Protein AF-A0A6B0GN60-F1 (afdb_monomer_lite)

Structure (mmCIF, N/CA/C/O backbone):
data_AF-A0A6B0GN60-F1
#
_entry.id   AF-A0A6B0GN60-F1
#
loop_
_atom_site.group_PDB
_atom_site.id
_atom_site.type_symbol
_atom_site.label_atom_id
_atom_site.label_alt_id
_atom_site.label_comp_id
_atom_site.label_asym_id
_atom_site.label_entity_id
_atom_site.label_seq_id
_atom_site.pdbx_PDB_ins_code
_atom_site.Cartn_x
_atom_site.Cartn_y
_atom_site.Cartn_z
_atom_site.occupancy
_atom_site.B_iso_or_equiv
_atom_site.auth_seq_id
_atom_site.auth_comp_id
_atom_site.auth_asym_id
_atom_site.auth_atom_id
_atom_site.pdbx_PDB_model_num
ATOM 1 N N . MET A 1 1 ? 66.197 33.052 14.393 1.00 48.06 1 MET A N 1
ATOM 2 C CA . MET A 1 1 ? 65.768 31.966 15.296 1.00 48.06 1 MET A CA 1
ATOM 3 C C . MET A 1 1 ? 64.271 31.819 15.118 1.00 48.06 1 MET A C 1
ATOM 5 O O . MET A 1 1 ? 63.541 32.715 15.514 1.00 48.06 1 MET A O 1
ATOM 9 N N . SER A 1 2 ? 63.847 30.771 14.424 1.00 48.25 2 SER A N 1
ATOM 10 C CA . SER A 1 2 ? 62.443 30.424 14.187 1.00 48.25 2 SER A CA 1
ATOM 11 C C . SER A 1 2 ? 62.282 28.951 14.542 1.00 48.25 2 SER A C 1
ATOM 13 O O . SER A 1 2 ? 63.168 28.154 14.241 1.00 48.25 2 SER A O 1
ATOM 15 N N . PHE A 1 3 ? 61.220 28.677 15.288 1.00 46.34 3 PHE A N 1
ATOM 16 C CA . PHE A 1 3 ? 61.084 27.585 16.240 1.00 46.34 3 PHE A CA 1
ATOM 17 C C . PHE A 1 3 ? 60.623 26.285 15.574 1.00 46.34 3 PHE A C 1
ATOM 19 O O . PHE A 1 3 ? 59.755 26.304 14.704 1.00 46.34 3 PHE A O 1
ATOM 26 N N . ASP A 1 4 ? 61.232 25.189 16.018 1.00 52.34 4 ASP A N 1
ATOM 27 C CA . ASP A 1 4 ? 60.852 23.800 15.773 1.00 52.34 4 ASP A CA 1
ATOM 28 C C . ASP A 1 4 ? 59.610 23.488 16.625 1.00 52.34 4 ASP A C 1
ATOM 30 O O . ASP A 1 4 ? 59.631 23.716 17.838 1.00 52.34 4 ASP A O 1
ATOM 34 N N . LEU A 1 5 ? 58.511 23.066 15.994 1.00 55.47 5 LEU A N 1
ATOM 35 C CA . LEU A 1 5 ? 57.279 22.696 16.690 1.00 55.47 5 LEU A CA 1
ATOM 36 C C . LEU A 1 5 ? 57.123 21.178 16.596 1.00 55.47 5 LEU A C 1
ATOM 38 O O . LEU A 1 5 ? 56.743 20.643 15.556 1.00 55.47 5 LEU A O 1
ATOM 42 N N . GLY A 1 6 ? 57.502 20.525 17.693 1.00 43.50 6 GLY A N 1
ATOM 43 C CA . GLY A 1 6 ? 57.409 19.091 17.896 1.00 43.50 6 GLY A CA 1
ATOM 44 C C . GLY A 1 6 ? 55.968 18.589 17.889 1.00 43.50 6 GLY A C 1
ATOM 45 O O . GLY A 1 6 ? 55.071 19.194 18.473 1.00 43.50 6 GLY A O 1
ATOM 46 N N . ASP A 1 7 ? 55.811 17.453 17.221 1.00 49.97 7 ASP A N 1
ATOM 47 C CA . ASP A 1 7 ? 54.674 16.544 17.266 1.00 49.97 7 ASP A CA 1
ATOM 48 C C . ASP A 1 7 ? 54.508 16.017 18.702 1.00 49.97 7 ASP A C 1
ATOM 50 O O . ASP A 1 7 ? 55.380 15.320 19.227 1.00 49.97 7 ASP A O 1
ATOM 54 N N . ALA A 1 8 ? 53.426 16.425 19.364 1.00 50.56 8 ALA A N 1
ATOM 55 C CA . ALA A 1 8 ? 53.028 15.942 20.679 1.00 50.56 8 ALA A CA 1
ATOM 56 C C . ALA A 1 8 ? 51.689 15.216 20.530 1.00 50.56 8 ALA A C 1
ATOM 58 O O . ALA A 1 8 ? 50.699 15.811 20.109 1.00 50.56 8 ALA A O 1
ATOM 59 N N . ALA A 1 9 ? 51.712 13.923 20.849 1.00 52.28 9 ALA A N 1
ATOM 60 C CA . ALA A 1 9 ? 50.551 13.055 20.951 1.00 52.28 9 ALA A CA 1
ATOM 61 C C . ALA A 1 9 ? 49.532 13.603 21.962 1.00 52.28 9 ALA A C 1
ATOM 63 O O . ALA A 1 9 ? 49.927 14.026 23.049 1.00 52.28 9 ALA A O 1
ATOM 64 N N . ASP A 1 10 ? 48.248 13.523 21.616 1.00 43.69 10 ASP A N 1
ATOM 65 C CA . ASP A 1 10 ? 47.138 13.690 22.551 1.00 43.69 10 ASP A CA 1
ATOM 66 C C . ASP A 1 10 ? 46.185 12.504 22.364 1.00 43.69 10 ASP A C 1
ATOM 68 O O . ASP A 1 10 ? 45.521 12.349 21.337 1.00 43.69 10 ASP A O 1
ATOM 72 N N . ASP A 1 11 ? 46.272 11.606 23.338 1.00 50.03 11 ASP A N 1
ATOM 73 C CA . ASP A 1 11 ? 45.395 10.475 23.600 1.00 50.03 11 ASP A CA 1
ATOM 74 C C . ASP A 1 11 ? 44.235 11.037 24.430 1.00 50.03 11 ASP A C 1
ATOM 76 O O . ASP A 1 11 ? 44.455 11.516 25.544 1.00 50.03 11 ASP A O 1
ATOM 80 N N . ALA A 1 12 ? 43.032 11.061 23.858 1.00 47.03 12 ALA A N 1
ATOM 81 C CA . ALA A 1 12 ? 41.824 11.507 24.541 1.00 47.03 12 ALA A CA 1
ATOM 82 C C . ALA A 1 12 ? 40.858 10.324 24.661 1.00 47.03 12 ALA A C 1
ATOM 84 O O . ALA A 1 12 ? 40.131 9.986 23.725 1.00 47.03 12 ALA A O 1
ATOM 85 N N . ASP A 1 13 ? 40.948 9.689 25.826 1.00 44.97 13 ASP A N 1
ATOM 86 C CA . ASP A 1 13 ? 39.891 8.951 26.515 1.00 44.97 13 ASP A CA 1
ATOM 87 C C . ASP A 1 13 ? 38.644 9.857 26.599 1.00 44.97 13 ASP A C 1
ATOM 89 O O . ASP A 1 13 ? 38.760 11.000 27.053 1.00 44.97 13 ASP A O 1
ATOM 93 N N . ASP A 1 14 ? 37.487 9.382 26.131 1.00 40.75 14 ASP A N 1
ATOM 94 C CA . ASP A 1 14 ? 36.197 10.030 26.390 1.00 40.75 14 ASP A CA 1
ATOM 95 C C . ASP A 1 14 ? 35.221 8.987 26.937 1.00 40.75 14 ASP A C 1
ATOM 97 O O . ASP A 1 14 ? 35.036 7.900 26.379 1.00 40.75 14 ASP A O 1
ATOM 101 N N . ASP A 1 15 ? 34.718 9.366 28.100 1.00 45.22 15 ASP A N 1
ATOM 102 C CA . ASP A 1 15 ? 33.937 8.659 29.101 1.00 45.22 15 ASP A CA 1
ATOM 103 C C . ASP A 1 15 ? 32.444 8.611 28.683 1.00 45.22 15 ASP A C 1
ATOM 105 O O . ASP A 1 15 ? 32.080 9.110 27.621 1.00 45.22 15 ASP A O 1
ATOM 109 N N . GLU A 1 16 ? 31.578 8.083 29.558 1.00 38.78 16 GLU A N 1
ATOM 110 C CA . GLU A 1 16 ? 30.098 8.149 29.494 1.00 38.78 16 GLU A CA 1
ATOM 111 C C . GLU A 1 16 ? 29.404 7.072 28.594 1.00 38.78 16 GLU A C 1
ATOM 113 O O . GLU A 1 16 ? 29.755 6.845 27.442 1.00 38.78 16 GLU A O 1
ATOM 118 N N . GLU A 1 17 ? 28.405 6.281 29.015 1.00 40.78 17 GLU A N 1
ATOM 119 C CA . GLU A 1 17 ? 27.390 6.437 30.065 1.00 40.78 17 GLU A CA 1
ATOM 120 C C . GLU A 1 17 ? 26.956 5.078 30.670 1.00 40.78 17 GLU A C 1
ATOM 122 O O . GLU A 1 17 ? 26.754 4.080 29.970 1.00 40.78 17 GLU A O 1
ATOM 127 N N . GLU A 1 18 ? 26.748 5.073 31.992 1.00 46.72 18 GLU A N 1
ATOM 128 C CA . GLU A 1 18 ? 25.930 4.099 32.724 1.00 46.72 18 GLU A CA 1
ATOM 129 C C . GLU A 1 18 ? 24.475 4.140 32.228 1.00 46.72 18 GLU A C 1
ATOM 131 O O . GLU A 1 18 ? 23.855 5.199 32.192 1.00 46.72 18 GLU A O 1
ATOM 136 N N . VAL A 1 19 ? 23.890 2.978 31.925 1.00 43.66 19 VAL A N 1
ATOM 137 C CA . VAL A 1 19 ? 22.438 2.846 31.734 1.00 43.66 19 VAL A CA 1
ATOM 138 C C . VAL A 1 19 ? 21.827 2.122 32.931 1.00 43.66 19 VAL A C 1
ATOM 140 O O . VAL A 1 19 ? 22.012 0.919 33.118 1.00 43.66 19 VAL A O 1
ATOM 143 N N . GLU A 1 20 ? 21.116 2.892 33.757 1.00 41.62 20 GLU A N 1
ATOM 144 C CA . GLU A 1 20 ? 20.285 2.425 34.867 1.00 41.62 20 GLU A CA 1
ATOM 145 C C . GLU A 1 20 ? 19.168 1.487 34.364 1.00 41.62 20 GLU A C 1
ATOM 147 O O . GLU A 1 20 ? 18.357 1.844 33.508 1.00 41.62 20 GLU A O 1
ATOM 152 N N . GLU A 1 21 ? 19.106 0.274 34.922 1.00 46.59 21 GLU A N 1
ATOM 153 C CA . GLU A 1 21 ? 17.973 -0.641 34.761 1.00 46.59 21 GLU A CA 1
ATOM 154 C C . GLU A 1 21 ? 16.778 -0.159 35.601 1.00 46.59 21 GLU A C 1
ATOM 156 O O . GLU A 1 21 ? 16.706 -0.406 36.808 1.00 46.59 21 GLU A O 1
ATOM 161 N N . GLU A 1 22 ? 15.794 0.482 34.967 1.00 42.84 22 GLU A N 1
ATOM 162 C CA . GLU A 1 22 ? 14.513 0.765 35.616 1.00 42.84 22 GLU A CA 1
ATOM 163 C C . GLU A 1 22 ? 13.580 -0.456 35.527 1.00 42.84 22 GLU A C 1
ATOM 165 O O . GLU A 1 22 ? 12.984 -0.779 34.496 1.00 42.84 22 GLU A O 1
ATOM 170 N N . SER A 1 23 ? 13.461 -1.145 36.663 1.00 49.56 23 SER A N 1
ATOM 171 C CA . SER A 1 23 ? 12.409 -2.119 36.948 1.00 49.56 23 SER A CA 1
ATOM 172 C C . SER A 1 23 ? 11.024 -1.486 36.814 1.00 49.56 23 SER A C 1
ATOM 174 O O . SER A 1 23 ? 10.708 -0.542 37.533 1.00 49.56 23 SER A O 1
ATOM 176 N N . THR A 1 24 ? 10.147 -2.080 36.003 1.00 41.75 24 THR A N 1
ATOM 177 C CA . THR A 1 24 ? 8.701 -1.837 36.099 1.00 41.75 24 THR A CA 1
ATOM 178 C C . THR A 1 24 ? 7.934 -3.130 36.359 1.00 41.75 24 THR A C 1
ATOM 180 O O . THR A 1 24 ? 7.941 -4.108 35.612 1.00 41.75 24 THR A O 1
ATOM 183 N N . GLU A 1 25 ? 7.314 -3.104 37.530 1.00 41.78 25 GLU A N 1
ATOM 184 C CA . GLU A 1 25 ? 6.503 -4.100 38.203 1.00 41.78 25 GLU A CA 1
ATOM 185 C C . GLU A 1 25 ? 5.255 -4.474 37.380 1.00 41.78 25 GLU A C 1
ATOM 187 O O . GLU A 1 25 ? 4.434 -3.624 37.035 1.00 41.78 25 GLU A O 1
ATOM 192 N N . LYS A 1 26 ? 5.092 -5.770 37.071 1.00 46.00 26 LYS A N 1
ATOM 193 C CA . LYS A 1 26 ? 3.876 -6.318 36.451 1.00 46.00 26 LYS A CA 1
ATOM 194 C C . LYS A 1 26 ? 2.690 -6.208 37.416 1.00 46.00 26 LYS A C 1
ATOM 196 O O . LYS A 1 26 ? 2.480 -7.093 38.245 1.00 46.00 26 LYS A O 1
ATOM 201 N N . THR A 1 27 ? 1.890 -5.155 37.274 1.00 43.72 27 THR A N 1
ATOM 202 C CA . THR A 1 27 ? 0.538 -5.094 37.844 1.00 43.72 27 THR A CA 1
ATOM 203 C C . THR A 1 27 ? -0.413 -5.962 37.020 1.00 43.72 27 THR A C 1
ATOM 205 O O . THR A 1 27 ? -0.377 -5.964 35.793 1.00 43.72 27 THR A O 1
ATOM 208 N N . ALA A 1 28 ? -1.219 -6.747 37.733 1.00 48.84 28 ALA A N 1
ATOM 209 C CA . ALA A 1 28 ? -2.156 -7.728 37.211 1.00 48.84 28 ALA A CA 1
ATOM 210 C C . ALA A 1 28 ? -3.233 -7.106 36.306 1.00 48.84 28 ALA A C 1
ATOM 212 O O . ALA A 1 28 ? -3.877 -6.125 36.678 1.00 48.84 28 ALA A O 1
ATOM 213 N N . ASP A 1 29 ? -3.428 -7.742 35.152 1.00 44.56 29 ASP A N 1
ATOM 214 C CA . ASP A 1 29 ? -4.415 -7.413 34.125 1.00 44.56 29 ASP A CA 1
ATOM 215 C C . ASP A 1 29 ? -5.836 -7.636 34.674 1.00 44.56 29 ASP A C 1
ATOM 217 O O . ASP A 1 29 ? -6.262 -8.765 34.935 1.00 44.56 29 ASP A O 1
ATOM 221 N N . GLN A 1 30 ? -6.543 -6.540 34.947 1.00 49.81 30 GLN A N 1
ATOM 222 C CA . GLN A 1 30 ? -7.998 -6.547 35.029 1.00 49.81 30 GLN A CA 1
ATOM 223 C C . GLN A 1 30 ? -8.501 -6.431 33.588 1.00 49.81 30 GLN A C 1
ATOM 225 O O . GLN A 1 30 ? -8.216 -5.424 32.947 1.00 49.81 30 GLN A O 1
ATOM 230 N N . GLU A 1 31 ? -9.234 -7.431 33.091 1.00 58.59 31 GLU A N 1
ATOM 231 C CA . GLU A 1 31 ? -9.883 -7.377 31.773 1.00 58.59 31 GLU A CA 1
ATOM 232 C C . GLU A 1 31 ? -10.930 -6.246 31.755 1.00 58.59 31 GLU A C 1
ATOM 234 O O . GLU A 1 31 ? -12.102 -6.430 32.100 1.00 58.59 31 GLU A O 1
ATOM 239 N N . GLU A 1 32 ? -10.496 -5.044 31.376 1.00 59.53 32 GLU A N 1
ATOM 240 C CA . GLU A 1 32 ? -11.376 -3.977 30.912 1.00 59.53 32 GLU A CA 1
ATOM 241 C C . GLU A 1 32 ? -12.078 -4.419 29.616 1.00 59.53 32 GLU A C 1
ATOM 243 O O . GLU A 1 32 ? -11.527 -5.200 28.833 1.00 59.53 32 GLU A O 1
ATOM 248 N N . PRO A 1 33 ? -13.318 -3.958 29.365 1.00 58.34 33 PRO A N 1
ATOM 249 C CA . PRO A 1 33 ? -14.019 -4.295 28.135 1.00 58.34 33 PRO A CA 1
ATOM 250 C C . PRO A 1 33 ? -13.192 -3.842 26.929 1.00 58.34 33 PRO A C 1
ATOM 252 O O . PRO A 1 33 ? -12.882 -2.660 26.800 1.00 58.34 33 PRO A O 1
ATOM 255 N N . ALA A 1 34 ? -12.860 -4.788 26.045 1.00 68.69 34 ALA A N 1
ATOM 256 C CA . ALA A 1 34 ? -12.104 -4.506 24.832 1.00 68.69 34 ALA A CA 1
ATOM 257 C C . ALA A 1 34 ? -12.794 -3.406 24.010 1.00 68.69 34 ALA A C 1
ATOM 259 O O . ALA A 1 34 ? -13.990 -3.489 23.708 1.00 68.69 34 ALA A O 1
ATOM 260 N N . ASP A 1 35 ? -12.028 -2.377 23.653 1.00 76.44 35 ASP A N 1
ATOM 261 C CA . ASP A 1 35 ? -12.493 -1.299 22.789 1.00 76.44 35 ASP A CA 1
ATOM 262 C C . ASP A 1 35 ? -13.021 -1.849 21.448 1.00 76.44 35 ASP A C 1
ATOM 264 O O . ASP A 1 35 ? -12.514 -2.853 20.933 1.00 76.44 35 ASP A O 1
ATOM 268 N N . PRO A 1 36 ? -14.028 -1.191 20.842 1.00 78.62 36 PRO A N 1
ATOM 269 C CA . PRO A 1 36 ? -14.585 -1.622 19.565 1.00 78.62 36 PRO A CA 1
ATOM 270 C C . PRO A 1 36 ? -13.507 -1.634 18.464 1.00 78.62 36 PRO A C 1
ATOM 272 O O . PRO A 1 36 ? -12.632 -0.765 18.469 1.00 78.62 36 PRO A O 1
ATOM 275 N N . PRO A 1 37 ? -13.611 -2.535 17.465 1.00 77.25 37 PRO A N 1
ATOM 276 C CA . PRO A 1 37 ? -12.573 -2.754 16.446 1.00 77.25 37 PRO A CA 1
ATOM 277 C C . PRO A 1 37 ? -12.294 -1.527 15.566 1.00 77.25 37 PRO A C 1
ATOM 279 O O . PRO A 1 37 ? -11.272 -1.454 14.903 1.00 77.25 37 PRO A O 1
ATOM 282 N N . GLU A 1 38 ? -13.190 -0.538 15.556 1.00 82.94 38 GLU A N 1
ATOM 283 C CA . GLU A 1 38 ? -12.982 0.730 14.847 1.00 82.94 38 GLU A CA 1
ATOM 284 C C . GLU A 1 38 ? -11.956 1.650 15.534 1.00 82.94 38 GLU A C 1
ATOM 286 O O . GLU A 1 38 ? -11.471 2.614 14.934 1.00 82.94 38 GLU A O 1
ATOM 291 N N . LYS A 1 39 ? -11.661 1.385 16.812 1.00 77.56 39 LYS A N 1
ATOM 292 C CA . LYS A 1 39 ? -10.782 2.192 17.667 1.00 77.56 39 LYS A CA 1
ATOM 293 C C . LYS A 1 39 ? -9.484 1.482 18.034 1.00 77.56 39 LYS A C 1
ATOM 295 O O . LYS A 1 39 ? -8.566 2.145 18.512 1.00 77.56 39 LYS A O 1
ATOM 300 N N . THR A 1 40 ? -9.404 0.174 17.810 1.00 79.12 40 THR A N 1
ATOM 301 C CA . THR A 1 40 ? -8.248 -0.661 18.139 1.00 79.12 40 THR A CA 1
ATOM 302 C C . THR A 1 40 ? -7.633 -1.265 16.879 1.00 79.12 40 THR A C 1
ATOM 304 O O . THR A 1 40 ? -8.366 -1.727 16.008 1.00 79.12 40 THR A O 1
ATOM 307 N N . PRO A 1 41 ? -6.292 -1.286 16.758 1.00 79.44 41 PRO A N 1
ATOM 308 C CA . PRO A 1 41 ? -5.633 -1.987 15.663 1.00 79.44 41 PRO A CA 1
ATOM 309 C C . PRO A 1 41 ? -5.977 -3.477 15.674 1.00 79.44 41 PRO A C 1
ATOM 311 O O . PRO A 1 41 ? -6.049 -4.100 16.734 1.00 79.44 41 PRO A O 1
ATOM 314 N N . ALA A 1 42 ? -6.088 -4.080 14.495 1.00 81.38 42 ALA A N 1
ATOM 315 C CA . ALA A 1 42 ? -6.391 -5.496 14.331 1.00 81.38 42 ALA A CA 1
ATOM 316 C C . ALA A 1 42 ? -5.322 -6.427 14.936 1.00 81.38 42 ALA A C 1
ATOM 318 O O . ALA A 1 42 ? -5.614 -7.589 15.215 1.00 81.38 42 ALA A O 1
ATOM 319 N N . PHE A 1 43 ? -4.081 -5.954 15.123 1.00 80.62 43 PHE A N 1
ATOM 320 C CA . PHE A 1 43 ? -2.990 -6.735 15.715 1.00 80.62 43 PHE A CA 1
ATOM 321 C C . PHE A 1 43 ? -1.871 -5.864 16.329 1.00 80.62 43 PHE A C 1
ATOM 323 O O . PHE A 1 43 ? -1.500 -4.819 15.792 1.00 80.62 43 PHE A O 1
ATOM 330 N N . GLY A 1 44 ? -1.291 -6.323 17.450 1.00 70.44 44 GLY A N 1
ATOM 331 C CA . GLY A 1 44 ? -0.242 -5.632 18.227 1.00 70.44 44 GLY A CA 1
ATOM 332 C C . GLY A 1 44 ? 1.197 -5.858 17.728 1.00 70.44 44 GLY A C 1
ATOM 333 O O . GLY A 1 44 ? 1.447 -6.727 16.890 1.00 70.44 44 GLY A O 1
ATOM 334 N N . PHE A 1 45 ? 2.163 -5.062 18.206 1.00 67.50 45 PHE A N 1
ATOM 335 C CA . PHE A 1 45 ? 3.555 -4.954 17.697 1.00 67.50 45 PHE A CA 1
ATOM 336 C C . PHE A 1 45 ? 4.483 -6.153 17.974 1.00 67.50 45 PHE A C 1
ATOM 338 O O . PHE A 1 45 ? 5.619 -6.177 17.508 1.00 67.50 45 PHE A O 1
ATOM 345 N N . GLU A 1 46 ? 4.003 -7.176 18.673 1.00 67.56 46 GLU A N 1
ATOM 346 C CA . GLU A 1 46 ? 4.839 -8.196 19.326 1.00 67.56 46 GLU A CA 1
ATOM 347 C C . GLU A 1 46 ? 5.455 -9.246 18.377 1.00 67.56 46 GLU A C 1
ATOM 349 O O . GLU A 1 46 ? 6.306 -10.027 18.780 1.00 67.56 46 GLU A O 1
ATOM 354 N N . ASN A 1 47 ? 5.095 -9.235 17.090 1.00 61.25 47 ASN A N 1
ATOM 355 C CA . ASN A 1 47 ? 5.633 -10.130 16.059 1.00 61.25 47 ASN A CA 1
ATOM 356 C C . ASN A 1 47 ? 5.926 -9.341 14.778 1.00 61.25 47 ASN A C 1
ATOM 358 O O . ASN A 1 47 ? 5.096 -9.283 13.865 1.00 61.25 47 ASN A O 1
ATOM 362 N N . GLN A 1 48 ? 7.084 -8.681 14.715 1.00 63.62 48 GLN A N 1
ATOM 363 C CA . GLN A 1 48 ? 7.431 -7.807 13.594 1.00 63.62 48 GLN A CA 1
ATOM 364 C C . GLN A 1 48 ? 8.752 -8.192 12.927 1.00 63.62 48 GLN A C 1
ATOM 366 O O . GLN A 1 48 ? 9.811 -8.219 13.549 1.00 63.62 48 GLN A O 1
ATOM 371 N N . TRP A 1 49 ? 8.682 -8.450 11.620 1.00 70.62 49 TRP A N 1
ATOM 372 C CA . TRP A 1 49 ? 9.839 -8.442 10.732 1.00 70.62 49 TRP A CA 1
ATOM 373 C C . TRP A 1 49 ? 9.809 -7.151 9.927 1.00 70.62 49 TRP A C 1
ATOM 375 O O . TRP A 1 49 ? 8.938 -6.961 9.079 1.00 70.62 49 TRP A O 1
ATOM 385 N N . GLN A 1 50 ? 10.765 -6.265 10.186 1.00 78.69 50 GLN A N 1
ATOM 386 C CA . GLN A 1 50 ? 10.978 -5.090 9.351 1.00 78.69 50 GLN A CA 1
ATOM 387 C C . GLN A 1 50 ? 11.728 -5.529 8.088 1.00 78.69 50 GLN A C 1
ATOM 389 O O . GLN A 1 50 ? 12.832 -6.073 8.157 1.00 78.69 50 GLN A O 1
ATOM 394 N N . ARG A 1 51 ? 11.098 -5.360 6.925 1.00 82.00 51 ARG A N 1
ATOM 395 C CA . ARG A 1 51 ? 11.689 -5.637 5.612 1.00 82.00 51 ARG A CA 1
ATOM 396 C C . ARG A 1 51 ? 11.734 -4.334 4.825 1.00 82.00 51 ARG A C 1
ATOM 398 O O . ARG A 1 51 ? 10.726 -3.637 4.751 1.00 82.00 51 ARG A O 1
ATOM 405 N N . GLN A 1 52 ? 12.885 -4.038 4.228 1.00 88.56 52 GLN A N 1
ATOM 406 C CA . GLN A 1 52 ? 13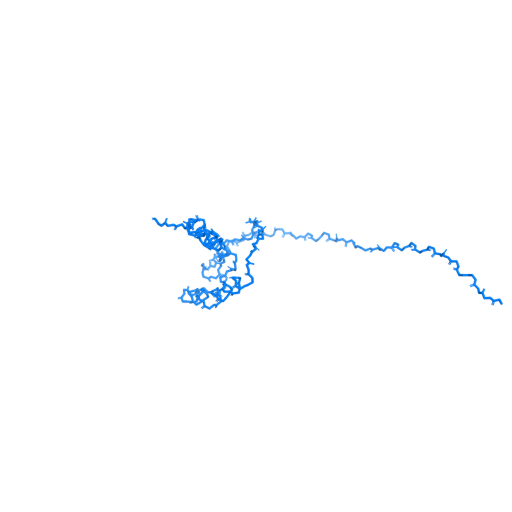.040 -2.864 3.373 1.00 88.56 52 GLN A CA 1
ATOM 407 C C . GLN A 1 52 ? 12.428 -3.145 1.997 1.00 88.56 52 GLN A C 1
ATOM 409 O O . GLN A 1 52 ? 12.664 -4.207 1.417 1.00 88.56 52 GLN A O 1
ATOM 414 N N . LEU A 1 53 ? 11.658 -2.190 1.478 1.00 90.12 53 LEU A N 1
ATOM 415 C CA . LEU A 1 53 ? 11.179 -2.173 0.097 1.00 90.12 53 LEU A CA 1
ATOM 416 C C . LEU A 1 53 ? 12.017 -1.171 -0.704 1.00 90.12 53 LEU A C 1
ATOM 418 O O . LEU A 1 53 ? 12.439 -0.150 -0.165 1.00 90.12 53 LEU A O 1
ATOM 422 N N . TYR A 1 54 ? 12.224 -1.449 -1.993 1.00 91.44 54 TYR A N 1
ATOM 423 C CA . TYR A 1 54 ? 13.001 -0.593 -2.902 1.00 91.44 54 TYR A CA 1
ATOM 424 C C . TYR A 1 54 ? 12.138 -0.038 -4.051 1.00 91.44 54 TYR A C 1
ATOM 426 O O . TYR A 1 54 ? 12.411 -0.327 -5.219 1.00 91.44 54 TYR A O 1
ATOM 434 N N . PRO A 1 55 ? 11.054 0.704 -3.762 1.00 93.19 55 PRO A N 1
ATOM 435 C CA . PRO A 1 55 ? 10.258 1.341 -4.800 1.00 93.19 55 PRO A CA 1
ATOM 436 C C . PRO A 1 55 ? 11.019 2.516 -5.428 1.00 93.19 55 PRO A C 1
ATOM 438 O O . PRO A 1 55 ? 11.863 3.149 -4.791 1.00 93.19 55 PRO A O 1
ATOM 441 N N . ARG A 1 56 ? 10.673 2.856 -6.674 1.00 95.88 56 ARG A N 1
ATOM 442 C CA . ARG A 1 56 ? 11.033 4.164 -7.241 1.00 95.88 56 ARG A CA 1
ATOM 443 C C . ARG A 1 56 ? 10.301 5.272 -6.463 1.00 95.88 56 ARG A C 1
ATOM 445 O O . ARG A 1 56 ? 9.155 5.023 -6.068 1.00 95.88 56 ARG A O 1
ATOM 452 N N . PRO A 1 57 ? 10.884 6.473 -6.287 1.00 96.44 57 PRO A N 1
ATOM 453 C CA . PRO A 1 57 ? 10.240 7.573 -5.562 1.00 96.44 57 PRO A CA 1
ATOM 454 C C . PRO A 1 57 ? 8.816 7.862 -6.048 1.00 96.44 57 PRO A C 1
ATOM 456 O O . PRO A 1 57 ? 7.885 7.882 -5.252 1.00 96.44 57 PRO A O 1
ATOM 459 N N . GLU A 1 58 ? 8.604 7.914 -7.363 1.00 95.88 58 GLU A N 1
ATOM 460 C CA . GLU A 1 58 ? 7.299 8.224 -7.958 1.00 95.88 58 GLU A CA 1
ATOM 461 C C . GLU A 1 58 ? 6.268 7.109 -7.729 1.00 95.88 58 GLU A C 1
ATOM 463 O O . GLU A 1 58 ? 5.063 7.317 -7.845 1.00 95.88 58 GLU A O 1
ATOM 468 N N . SER A 1 59 ? 6.723 5.878 -7.480 1.00 95.69 59 SER A N 1
ATOM 469 C CA . SER A 1 59 ? 5.833 4.759 -7.142 1.00 95.69 59 SER A CA 1
ATOM 470 C C . SER A 1 59 ? 5.456 4.794 -5.663 1.00 95.69 59 SER A C 1
ATOM 472 O O . SER A 1 59 ? 4.320 4.480 -5.320 1.00 95.69 59 SER A O 1
ATOM 474 N N . TRP A 1 60 ? 6.392 5.206 -4.805 1.00 95.50 60 TRP A N 1
ATOM 475 C CA . TRP A 1 60 ? 6.146 5.383 -3.378 1.00 95.50 60 TRP A CA 1
ATOM 476 C C . TRP A 1 60 ? 5.193 6.549 -3.105 1.00 95.50 60 TRP A C 1
ATOM 478 O O . TRP A 1 60 ? 4.201 6.364 -2.411 1.00 95.50 60 TRP A O 1
ATOM 488 N N . GLU A 1 61 ? 5.423 7.705 -3.729 1.00 97.19 61 GLU A N 1
ATOM 489 C CA . GLU A 1 61 ? 4.566 8.891 -3.588 1.00 97.19 61 GLU A CA 1
ATOM 490 C C . GLU A 1 61 ? 3.119 8.600 -4.008 1.00 97.19 61 GLU A C 1
ATOM 492 O O . GLU A 1 61 ? 2.184 8.908 -3.275 1.00 97.19 61 GLU A O 1
ATOM 497 N N . ARG A 1 62 ? 2.915 7.901 -5.136 1.00 96.88 62 ARG A N 1
ATOM 498 C CA . ARG A 1 62 ? 1.566 7.482 -5.559 1.00 96.88 62 ARG A CA 1
ATOM 499 C C . ARG A 1 62 ? 0.883 6.565 -4.548 1.00 96.88 62 ARG A C 1
ATOM 501 O O . ARG A 1 62 ? -0.334 6.636 -4.394 1.00 96.88 62 ARG A O 1
ATOM 508 N N . LEU A 1 63 ? 1.638 5.685 -3.891 1.00 96.19 63 LEU A N 1
ATOM 509 C CA . LEU A 1 63 ? 1.090 4.826 -2.847 1.00 96.19 63 LEU A CA 1
ATOM 510 C C . LEU A 1 63 ? 0.704 5.647 -1.609 1.00 96.19 63 LEU A C 1
ATOM 512 O O . LEU A 1 63 ? -0.370 5.420 -1.059 1.00 96.19 63 LEU A O 1
ATOM 516 N N . GLU A 1 64 ? 1.534 6.602 -1.185 1.00 95.75 64 GLU A N 1
ATOM 517 C CA . GLU A 1 64 ? 1.228 7.490 -0.054 1.00 95.75 64 GLU A CA 1
ATOM 518 C C . GLU A 1 64 ? -0.009 8.359 -0.316 1.00 95.75 64 GLU A C 1
ATOM 520 O O . GLU A 1 64 ? -0.869 8.485 0.564 1.00 95.75 64 GLU A O 1
ATOM 525 N N . ASP A 1 65 ? -0.152 8.881 -1.534 1.00 97.25 65 ASP A N 1
ATOM 526 C CA . ASP A 1 65 ? -1.349 9.604 -1.966 1.00 97.25 65 ASP A CA 1
ATOM 527 C C . ASP A 1 65 ? -2.584 8.698 -1.920 1.00 97.25 65 ASP A C 1
ATOM 529 O O . ASP A 1 65 ? -3.595 9.066 -1.322 1.00 97.25 65 ASP A O 1
ATOM 533 N N . ALA A 1 66 ? -2.499 7.482 -2.472 1.00 97.19 66 ALA A N 1
ATOM 534 C CA . ALA A 1 66 ? -3.602 6.521 -2.434 1.00 97.19 66 ALA A CA 1
ATOM 535 C C . ALA A 1 66 ? -3.989 6.147 -0.991 1.00 97.19 66 ALA A C 1
ATOM 537 O O . ALA A 1 66 ? -5.173 6.037 -0.672 1.00 97.19 66 ALA A O 1
ATOM 538 N N . MET A 1 67 ? -3.017 5.993 -0.085 1.00 95.19 67 MET A N 1
ATOM 539 C CA . MET A 1 67 ? -3.296 5.753 1.335 1.00 95.19 67 MET A CA 1
ATOM 540 C C . MET A 1 67 ? -4.050 6.928 1.969 1.00 95.19 67 MET A C 1
ATOM 542 O O . MET A 1 67 ? -5.057 6.722 2.645 1.00 95.19 67 MET A O 1
ATOM 546 N N . THR A 1 68 ? -3.580 8.153 1.735 1.00 93.69 68 THR A N 1
ATOM 547 C CA . THR A 1 68 ? -4.071 9.360 2.419 1.00 93.69 68 THR A CA 1
ATOM 548 C C . THR A 1 68 ? -5.393 9.872 1.844 1.00 93.69 68 THR A C 1
ATOM 550 O O . THR A 1 68 ? -6.214 10.435 2.567 1.00 93.69 68 THR A O 1
ATOM 553 N N . LEU A 1 69 ? -5.616 9.704 0.541 1.00 94.50 69 LEU A N 1
ATOM 554 C CA . LEU A 1 69 ? -6.779 10.250 -0.159 1.00 94.50 69 LEU A CA 1
ATOM 555 C C . LEU A 1 69 ? -7.870 9.199 -0.368 1.00 94.50 69 LEU A C 1
ATOM 557 O O . LEU A 1 69 ? -9.041 9.472 -0.091 1.00 94.50 69 LEU A O 1
ATOM 561 N N . ASP A 1 70 ? -7.498 8.000 -0.819 1.00 96.75 70 ASP A N 1
ATOM 562 C CA . ASP A 1 70 ? -8.463 6.963 -1.186 1.00 96.75 70 ASP A CA 1
ATOM 563 C C . ASP A 1 70 ? -8.750 6.020 -0.013 1.00 96.75 70 ASP A C 1
ATOM 565 O O . ASP A 1 70 ? -9.907 5.858 0.383 1.00 96.75 70 ASP A O 1
ATOM 569 N N . MET A 1 71 ? -7.716 5.428 0.594 1.00 96.75 71 MET A N 1
ATOM 570 C CA . MET A 1 71 ? -7.900 4.442 1.667 1.00 96.75 71 MET A CA 1
ATOM 571 C C . MET A 1 71 ? -8.452 5.087 2.942 1.00 96.75 71 MET A C 1
ATOM 573 O O . MET A 1 71 ? -9.431 4.589 3.496 1.00 96.75 71 MET A O 1
ATOM 577 N N . GLU A 1 72 ? -7.901 6.226 3.381 1.00 94.56 72 GLU A N 1
ATOM 578 C CA . GLU A 1 72 ? -8.428 6.962 4.540 1.00 94.56 72 GLU A CA 1
ATOM 579 C C . GLU A 1 72 ? -9.901 7.332 4.382 1.00 94.56 72 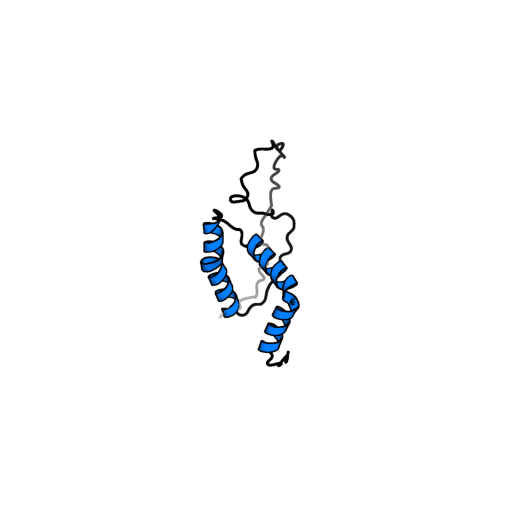GLU A C 1
ATOM 581 O O . GLU A 1 72 ? -10.663 7.283 5.351 1.00 94.56 72 GLU A O 1
ATOM 586 N N . ARG A 1 73 ? -10.322 7.700 3.170 1.00 95.19 73 ARG A N 1
ATOM 587 C CA . ARG A 1 73 ? -11.725 7.998 2.904 1.00 95.19 73 ARG A CA 1
ATOM 588 C C . ARG A 1 73 ? -12.593 6.767 3.164 1.00 95.19 73 ARG A C 1
ATOM 590 O O . ARG A 1 73 ? -13.580 6.889 3.887 1.00 95.19 73 ARG A O 1
ATOM 597 N N . VAL A 1 74 ? -12.209 5.600 2.642 1.00 97.12 74 VAL A N 1
ATOM 598 C CA . VAL A 1 74 ? -12.931 4.339 2.881 1.00 97.12 74 VAL A CA 1
ATOM 599 C C . VAL A 1 74 ? -12.958 4.009 4.374 1.00 97.12 74 VAL A C 1
ATOM 601 O O . VAL A 1 74 ? -14.017 3.716 4.921 1.00 97.12 74 VAL A O 1
ATOM 604 N N . PHE A 1 75 ? -11.830 4.125 5.077 1.00 96.25 75 PHE A N 1
ATOM 605 C CA . PHE A 1 75 ? -11.775 3.872 6.520 1.00 96.25 75 PHE A CA 1
ATOM 606 C C . PHE A 1 75 ? -12.764 4.753 7.289 1.00 96.25 75 PHE A C 1
ATOM 608 O O . PHE A 1 75 ? -13.526 4.253 8.118 1.00 96.25 75 PHE A O 1
ATOM 615 N N . ARG A 1 76 ? -12.832 6.045 6.954 1.00 94.25 76 ARG A N 1
ATOM 616 C CA . ARG A 1 76 ? -13.754 6.994 7.591 1.00 94.25 76 ARG A CA 1
ATOM 617 C C . ARG A 1 76 ? -15.216 6.712 7.270 1.00 94.25 76 ARG A C 1
ATOM 619 O O . ARG A 1 76 ? -16.051 6.879 8.158 1.00 94.25 76 ARG A O 1
ATOM 626 N N . GLU A 1 77 ? -15.531 6.285 6.046 1.00 96.38 77 GLU A N 1
ATOM 627 C CA . GLU A 1 77 ? -16.878 5.820 5.673 1.00 96.38 77 GLU A CA 1
ATOM 628 C C . GLU A 1 77 ? -17.328 4.640 6.561 1.00 96.38 77 GLU A C 1
ATOM 630 O O . GLU A 1 77 ? -18.517 4.504 6.847 1.00 96.38 77 GLU A O 1
ATOM 635 N N . HIS A 1 78 ? -16.375 3.864 7.086 1.00 95.94 78 HIS A N 1
ATOM 636 C CA . HIS A 1 78 ? -16.584 2.756 8.022 1.00 95.94 78 HIS A CA 1
ATOM 637 C C . HIS A 1 78 ? -16.283 3.094 9.497 1.00 95.94 78 HIS A C 1
ATOM 639 O O . HIS A 1 78 ? -16.117 2.190 10.308 1.00 95.94 78 HIS A O 1
ATOM 645 N N . GLY A 1 79 ? -16.202 4.376 9.869 1.00 94.56 79 GLY A N 1
ATOM 646 C CA . GLY A 1 79 ? -16.004 4.797 11.265 1.00 94.56 79 GLY A CA 1
ATOM 647 C C . GLY A 1 79 ? -14.564 4.694 11.788 1.00 94.56 79 GLY A C 1
ATOM 648 O O . GLY A 1 79 ? -14.279 5.171 12.887 1.00 94.56 79 GLY A O 1
ATOM 649 N N . VAL A 1 80 ? -13.629 4.178 10.990 1.00 94.31 80 VAL A N 1
ATOM 650 C CA . VAL A 1 80 ? -12.221 4.003 11.364 1.00 94.31 80 VAL A CA 1
ATOM 651 C C . VAL A 1 80 ? -11.432 5.267 11.031 1.00 94.31 80 VAL A C 1
ATOM 653 O O . VAL A 1 80 ? -11.358 5.694 9.880 1.00 94.31 80 VAL A O 1
ATOM 656 N N . ARG A 1 81 ? -10.826 5.896 12.044 1.00 86.19 81 ARG A N 1
ATOM 657 C CA . ARG A 1 81 ? -10.081 7.162 11.875 1.00 86.19 81 ARG A CA 1
ATOM 658 C C . ARG A 1 81 ?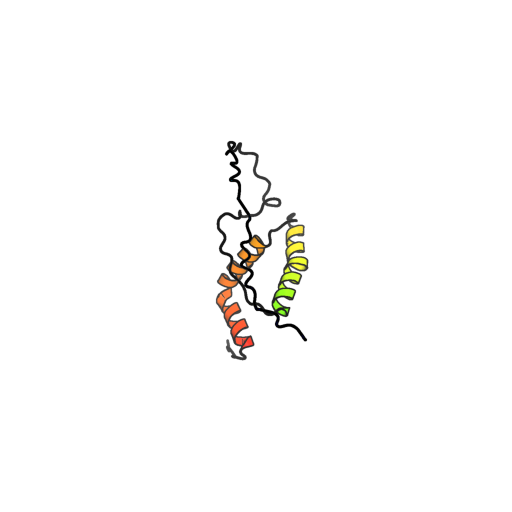 -8.565 7.020 11.944 1.00 86.19 81 ARG A C 1
ATOM 660 O O . ARG A 1 81 ? -7.876 7.886 11.423 1.00 86.19 81 ARG A O 1
ATOM 667 N N . ASN A 1 82 ? -8.072 5.945 12.556 1.00 85.38 82 ASN A N 1
ATOM 668 C CA . ASN A 1 82 ? -6.654 5.748 12.865 1.00 85.38 82 ASN A CA 1
ATOM 669 C C . ASN A 1 82 ? -6.175 4.357 12.425 1.00 85.38 82 ASN A C 1
ATOM 671 O O . ASN A 1 82 ? -5.519 3.660 13.197 1.00 85.38 82 ASN A O 1
ATOM 675 N N . MET A 1 83 ? -6.531 3.936 11.207 1.00 92.38 83 MET A N 1
ATOM 676 C CA . MET A 1 83 ? -6.008 2.685 10.650 1.00 92.38 83 MET A CA 1
ATOM 677 C C . MET A 1 83 ? -4.477 2.747 10.651 1.00 92.38 83 MET A C 1
ATOM 679 O O . MET A 1 83 ? -3.892 3.698 10.123 1.00 92.38 83 MET A O 1
ATOM 683 N N . SER A 1 84 ? -3.807 1.770 11.262 1.00 91.00 84 SER A N 1
ATOM 684 C CA . SER A 1 84 ? -2.353 1.830 11.370 1.00 91.00 84 SER A CA 1
ATOM 685 C C . SER A 1 84 ? -1.698 1.558 10.013 1.00 91.00 84 SER A C 1
ATOM 687 O O . SER A 1 84 ? -2.130 0.688 9.252 1.00 91.00 84 SER A O 1
ATOM 689 N N . LYS A 1 85 ? -0.579 2.239 9.719 1.00 90.50 85 LYS A N 1
ATOM 690 C CA . LYS A 1 85 ? 0.220 1.957 8.506 1.00 90.50 85 LYS A CA 1
ATOM 691 C C . LYS A 1 85 ? 0.606 0.481 8.403 1.00 90.50 85 LYS A C 1
ATOM 693 O O . LYS A 1 85 ? 0.728 -0.053 7.309 1.00 90.50 85 LYS A O 1
ATOM 698 N N . ARG A 1 86 ? 0.773 -0.192 9.542 1.00 89.31 86 ARG A N 1
ATOM 699 C CA . ARG A 1 86 ? 1.113 -1.611 9.588 1.00 89.31 86 ARG A CA 1
ATOM 700 C C . ARG A 1 86 ? -0.023 -2.501 9.091 1.00 89.31 86 ARG A C 1
ATOM 702 O O . ARG A 1 86 ? 0.254 -3.428 8.341 1.00 89.31 86 ARG A O 1
ATOM 709 N N . GLU A 1 87 ? -1.267 -2.225 9.469 1.00 92.38 87 GLU A N 1
ATOM 710 C CA . GLU A 1 87 ? -2.437 -2.954 8.955 1.00 92.38 87 GLU A CA 1
ATOM 711 C C . GLU A 1 87 ? -2.573 -2.785 7.444 1.00 92.38 87 GLU A C 1
ATOM 713 O O . GLU A 1 87 ? -2.830 -3.754 6.729 1.00 92.38 87 GLU A O 1
ATOM 718 N N . ILE A 1 88 ? -2.310 -1.574 6.951 1.00 94.62 88 ILE A N 1
ATOM 719 C CA . ILE A 1 88 ? -2.286 -1.286 5.517 1.00 94.62 88 ILE A CA 1
ATOM 720 C C . ILE A 1 88 ? -1.157 -2.075 4.840 1.00 94.62 88 ILE A C 1
ATOM 722 O O . ILE A 1 88 ? -1.400 -2.768 3.858 1.00 94.62 88 ILE A O 1
ATOM 726 N N . HIS A 1 89 ? 0.069 -2.029 5.369 1.00 92.94 89 HIS A N 1
ATOM 727 C CA . HIS A 1 89 ? 1.209 -2.758 4.804 1.00 92.94 89 HIS A CA 1
ATOM 728 C C . HIS A 1 89 ? 0.996 -4.276 4.807 1.00 92.94 89 HIS A C 1
ATOM 730 O O . HIS A 1 89 ? 1.309 -4.932 3.817 1.00 92.94 89 HIS A O 1
ATOM 736 N N . ASP A 1 90 ? 0.438 -4.841 5.878 1.00 93.00 90 ASP A N 1
ATOM 737 C CA . ASP A 1 90 ? 0.087 -6.262 5.932 1.00 93.00 90 ASP A CA 1
ATOM 738 C C . ASP A 1 90 ? -0.954 -6.622 4.862 1.00 93.00 90 ASP A C 1
ATOM 740 O O . ASP A 1 90 ? -0.781 -7.596 4.125 1.00 93.00 90 ASP A O 1
ATOM 744 N N . ALA A 1 91 ? -1.997 -5.800 4.711 1.00 95.62 91 ALA A N 1
ATOM 745 C CA . ALA A 1 91 ? -2.993 -5.982 3.662 1.00 95.62 91 ALA A CA 1
ATOM 746 C C . ALA A 1 91 ? -2.368 -5.909 2.259 1.00 95.62 91 ALA A C 1
ATOM 748 O O . ALA A 1 91 ? -2.678 -6.755 1.422 1.00 95.62 91 ALA A O 1
ATOM 749 N N . LEU A 1 92 ? -1.446 -4.970 2.017 1.00 95.31 92 LEU A N 1
ATOM 750 C CA . LEU A 1 92 ? -0.712 -4.853 0.753 1.00 95.31 92 LEU A CA 1
ATOM 751 C C . LEU A 1 92 ? 0.153 -6.084 0.471 1.00 95.31 92 LEU A C 1
ATOM 753 O O . LEU A 1 92 ? 0.170 -6.569 -0.660 1.00 95.31 92 LEU A O 1
ATOM 757 N N . VAL A 1 93 ? 0.845 -6.622 1.479 1.00 94.31 93 VAL A N 1
ATOM 758 C CA . VAL A 1 93 ? 1.659 -7.840 1.335 1.00 94.31 93 VAL A CA 1
ATOM 759 C C . VAL A 1 93 ? 0.774 -9.045 1.023 1.00 94.31 93 VAL A C 1
ATOM 761 O O . VAL A 1 93 ? 1.066 -9.784 0.082 1.00 94.31 93 VAL A O 1
ATOM 764 N N . ARG A 1 94 ? -0.335 -9.229 1.753 1.00 95.69 94 ARG A N 1
ATOM 765 C CA . ARG A 1 94 ? -1.297 -10.313 1.487 1.00 95.69 94 ARG A CA 1
ATOM 766 C C . ARG A 1 94 ? -1.930 -10.193 0.105 1.00 95.69 94 ARG A C 1
ATOM 768 O O . ARG A 1 94 ? -2.031 -11.197 -0.594 1.00 95.69 94 ARG A O 1
ATOM 775 N N . PHE A 1 95 ? -2.314 -8.985 -0.300 1.00 97.25 95 PHE A N 1
ATOM 776 C CA . PHE A 1 95 ? -2.840 -8.717 -1.636 1.00 97.25 95 PHE A CA 1
ATOM 777 C C . PHE A 1 95 ? -1.797 -9.049 -2.707 1.00 97.25 95 PHE A C 1
ATOM 779 O O . PHE A 1 95 ? -2.069 -9.834 -3.606 1.00 97.25 95 PHE A O 1
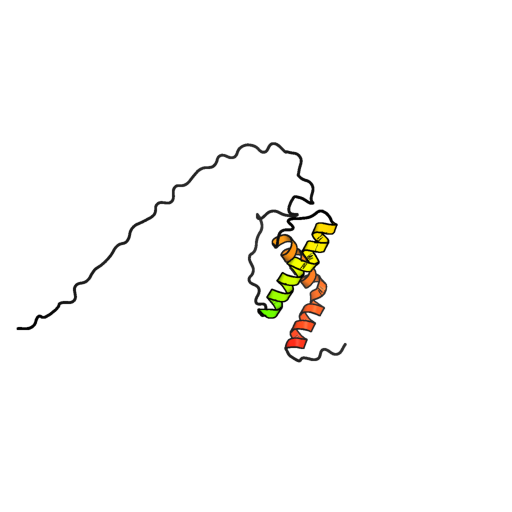ATOM 786 N N . SER A 1 96 ? -0.568 -8.553 -2.567 1.00 96.50 96 SER A N 1
ATOM 787 C CA . SER A 1 96 ? 0.510 -8.816 -3.531 1.00 96.50 96 SER A CA 1
ATOM 788 C C . SER A 1 96 ? 0.818 -10.308 -3.667 1.00 96.50 96 SER A C 1
ATOM 790 O O . SER A 1 96 ? 1.065 -10.786 -4.769 1.00 96.50 96 SER A O 1
ATOM 792 N N . ALA A 1 97 ? 0.768 -11.065 -2.567 1.00 97.06 97 ALA A N 1
ATOM 793 C CA . ALA A 1 97 ? 0.941 -12.515 -2.595 1.00 97.06 97 ALA A CA 1
ATOM 794 C C . ALA A 1 97 ? -0.218 -13.235 -3.310 1.00 97.06 97 ALA A C 1
ATOM 796 O O . ALA A 1 97 ? 0.020 -14.198 -4.035 1.00 97.06 97 ALA A O 1
ATOM 797 N N . ALA A 1 98 ? -1.458 -12.767 -3.136 1.00 98.12 98 ALA A N 1
ATOM 798 C CA . ALA A 1 98 ? -2.627 -13.302 -3.838 1.00 98.12 98 ALA A CA 1
ATOM 799 C C . ALA A 1 98 ? -2.652 -12.925 -5.333 1.00 98.12 98 ALA A C 1
ATOM 801 O O . ALA A 1 98 ? -3.197 -13.671 -6.140 1.00 98.12 98 ALA A O 1
ATOM 802 N N . HIS A 1 99 ? -2.026 -11.805 -5.697 1.00 97.81 99 HIS A N 1
ATOM 803 C CA . HIS A 1 99 ? -1.929 -11.267 -7.057 1.00 97.81 99 HIS A CA 1
ATOM 804 C C . HIS A 1 99 ? -0.500 -11.382 -7.625 1.00 97.81 99 HIS A C 1
ATOM 806 O O . HIS A 1 99 ? -0.045 -10.532 -8.389 1.00 97.81 99 HIS A O 1
ATOM 812 N N . ALA A 1 100 ? 0.234 -12.436 -7.250 1.00 97.31 100 ALA A N 1
ATOM 813 C CA . ALA A 1 100 ? 1.659 -12.568 -7.563 1.00 97.31 100 ALA A CA 1
ATOM 814 C C . ALA A 1 100 ? 1.962 -12.577 -9.074 1.00 97.31 100 ALA A C 1
ATOM 816 O O . ALA A 1 100 ? 2.977 -12.024 -9.496 1.00 97.31 100 ALA A O 1
ATOM 817 N N . GLU A 1 101 ? 1.083 -13.164 -9.890 1.00 96.75 101 GLU A N 1
ATOM 818 C CA . GLU A 1 101 ? 1.222 -13.172 -11.354 1.00 96.75 101 GLU A CA 1
ATOM 819 C C . GLU A 1 101 ? 1.123 -11.762 -11.945 1.00 96.75 101 GLU A C 1
ATOM 821 O O . GLU A 1 101 ? 1.902 -11.396 -12.823 1.00 96.75 101 GLU A O 1
ATOM 826 N N . GLU A 1 102 ? 0.226 -10.930 -11.417 1.00 96.81 102 GLU A N 1
ATOM 827 C CA . GLU A 1 102 ? 0.084 -9.540 -11.844 1.00 96.81 102 GLU A CA 1
ATOM 828 C C . GLU A 1 102 ? 1.304 -8.702 -11.446 1.00 96.81 102 GLU A C 1
ATOM 830 O O . GLU A 1 102 ? 1.813 -7.925 -12.253 1.00 96.81 102 GLU A O 1
ATOM 835 N N . VAL A 1 103 ? 1.840 -8.916 -10.241 1.00 95.88 103 VAL A N 1
ATOM 836 C CA . VAL A 1 103 ? 3.096 -8.284 -9.809 1.00 95.88 103 VAL A CA 1
ATOM 837 C C . VAL A 1 103 ? 4.257 -8.694 -10.722 1.00 95.88 103 VAL A C 1
ATOM 839 O O . VAL A 1 103 ? 5.054 -7.845 -11.125 1.00 95.88 103 VAL A O 1
ATOM 842 N N . ALA A 1 104 ? 4.351 -9.978 -11.082 1.00 95.62 104 ALA A N 1
ATOM 843 C CA . ALA A 1 104 ? 5.367 -10.468 -12.010 1.00 95.62 104 ALA A CA 1
ATOM 844 C C . ALA A 1 104 ? 5.212 -9.841 -13.402 1.00 95.62 104 ALA A C 1
ATOM 846 O O . ALA A 1 104 ? 6.211 -9.428 -13.995 1.00 95.62 104 ALA A O 1
ATOM 847 N N . ARG A 1 105 ? 3.974 -9.711 -13.892 1.00 95.88 105 ARG A N 1
ATOM 848 C CA . ARG A 1 105 ? 3.670 -9.049 -15.163 1.00 95.88 105 ARG A CA 1
ATOM 849 C C . ARG A 1 105 ? 4.141 -7.599 -15.170 1.00 95.88 105 ARG A C 1
ATOM 851 O O . ARG A 1 105 ? 4.914 -7.235 -16.048 1.00 95.88 105 ARG A O 1
ATOM 858 N N . LEU A 1 106 ? 3.784 -6.811 -14.156 1.00 94.50 106 LEU A N 1
ATOM 859 C CA . LEU A 1 106 ? 4.235 -5.418 -14.028 1.00 94.50 106 LEU A CA 1
ATOM 860 C C . LEU A 1 106 ? 5.771 -5.309 -14.013 1.00 94.50 106 LEU A C 1
ATOM 862 O O . LEU A 1 106 ? 6.348 -4.431 -14.650 1.00 94.50 106 LEU A O 1
ATOM 866 N N . ALA A 1 107 ? 6.457 -6.223 -13.321 1.00 94.31 107 ALA A N 1
ATOM 867 C CA . ALA A 1 107 ? 7.919 -6.237 -13.281 1.00 94.31 107 ALA A CA 1
ATOM 868 C C . ALA A 1 107 ? 8.564 -6.578 -14.640 1.00 94.31 107 ALA A C 1
ATOM 870 O O . ALA A 1 107 ? 9.662 -6.102 -14.939 1.00 94.31 107 ALA A O 1
ATOM 871 N N . LEU A 1 108 ? 7.915 -7.417 -15.449 1.00 95.19 108 LEU A N 1
ATOM 872 C CA . LEU A 1 108 ? 8.364 -7.794 -16.791 1.00 95.19 108 LEU A CA 1
ATOM 873 C C . LEU A 1 108 ? 8.048 -6.714 -17.835 1.00 95.19 108 LEU A C 1
ATOM 875 O O . LEU A 1 108 ? 8.909 -6.427 -18.667 1.00 95.19 108 LEU A O 1
ATOM 879 N N . GLU A 1 109 ? 6.893 -6.054 -17.735 1.00 93.88 109 GLU A N 1
ATOM 880 C CA . GLU A 1 109 ? 6.529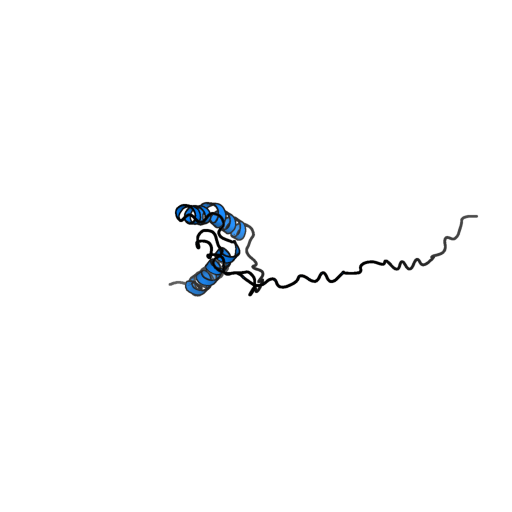 -4.889 -18.554 1.00 93.88 109 GLU A CA 1
ATOM 881 C C . GLU A 1 109 ? 7.571 -3.770 -18.414 1.00 93.88 109 GLU A C 1
ATOM 883 O O . GLU A 1 109 ? 8.045 -3.229 -19.410 1.00 93.88 109 GLU A O 1
ATOM 888 N N . GLU A 1 110 ? 8.034 -3.489 -17.193 1.00 92.06 110 GLU A N 1
ATOM 889 C CA . GLU A 1 110 ? 9.107 -2.513 -16.938 1.00 92.06 110 GLU A CA 1
ATOM 890 C C . GLU A 1 110 ? 10.460 -2.927 -17.544 1.00 92.06 110 GLU A C 1
ATOM 892 O O . GLU A 1 110 ? 11.313 -2.083 -17.821 1.00 92.06 110 GLU A O 1
ATOM 897 N N . ARG A 1 111 ? 10.673 -4.227 -17.781 1.00 91.88 111 ARG A N 1
ATOM 898 C CA . ARG A 1 111 ? 11.834 -4.732 -18.530 1.00 91.88 111 ARG A CA 1
ATOM 899 C C . ARG A 1 111 ? 11.625 -4.718 -20.046 1.00 91.88 111 ARG A C 1
ATOM 901 O O . ARG A 1 111 ? 12.564 -5.057 -20.764 1.00 91.88 111 ARG A O 1
ATOM 908 N N . GLY A 1 112 ? 10.437 -4.348 -20.526 1.00 92.25 112 GLY A N 1
ATOM 909 C CA . GLY A 1 112 ? 10.057 -4.423 -21.936 1.00 92.25 112 GLY A CA 1
ATOM 910 C C . GLY A 1 112 ? 9.929 -5.858 -22.448 1.00 92.25 112 GLY A C 1
ATOM 911 O O . GLY A 1 112 ? 10.177 -6.106 -23.625 1.00 92.25 112 GLY A O 1
ATOM 912 N N . VAL A 1 113 ? 9.628 -6.814 -21.565 1.00 92.88 113 VAL A N 1
ATOM 913 C CA . VAL A 1 113 ? 9.353 -8.200 -21.953 1.00 92.88 113 VAL A CA 1
ATOM 914 C C . VAL A 1 113 ? 7.853 -8.331 -22.180 1.00 92.88 113 VAL A C 1
ATOM 916 O O . VAL A 1 113 ? 7.089 -8.328 -21.217 1.00 92.88 113 VAL A O 1
ATOM 919 N N . ASP A 1 114 ? 7.448 -8.461 -23.443 1.00 82.31 114 ASP A N 1
ATOM 920 C CA . ASP A 1 114 ? 6.065 -8.780 -23.792 1.00 82.31 114 ASP A CA 1
ATOM 921 C C . ASP A 1 114 ? 5.735 -10.197 -23.322 1.00 82.31 114 ASP A C 1
ATOM 923 O O . ASP A 1 114 ? 6.352 -11.182 -23.736 1.00 82.31 114 ASP A O 1
ATOM 927 N N . ILE A 1 115 ? 4.753 -10.288 -22.436 1.00 72.50 115 ILE A N 1
ATOM 928 C CA . ILE A 1 115 ? 4.106 -11.539 -22.066 1.00 72.50 115 ILE A CA 1
ATOM 929 C C . ILE A 1 115 ? 2.764 -11.500 -22.782 1.00 72.50 115 ILE A C 1
ATOM 931 O O . ILE A 1 115 ? 1.805 -10.909 -22.292 1.00 72.50 115 ILE A O 1
ATOM 935 N N . GLU A 1 116 ? 2.741 -12.010 -24.011 1.00 68.06 116 GLU A N 1
ATOM 936 C CA . GLU A 1 116 ? 1.482 -12.211 -24.726 1.00 68.06 116 GLU A CA 1
ATOM 937 C C . GLU A 1 116 ? 0.617 -13.213 -23.938 1.00 68.06 116 GLU A C 1
ATOM 939 O O . GLU A 1 116 ? 1.143 -14.194 -23.406 1.00 68.06 116 GLU A O 1
ATOM 944 N N . GLU A 1 117 ? -0.681 -12.907 -23.830 1.00 58.75 117 GLU A N 1
ATOM 945 C CA . GLU A 1 117 ? -1.703 -13.684 -23.102 1.00 58.75 117 GLU A CA 1
ATOM 946 C C . GLU A 1 117 ? -1.889 -15.111 -23.649 1.00 58.75 117 GLU A C 1
ATOM 948 O O . GLU A 1 117 ? -1.970 -15.275 -24.893 1.00 58.75 117 GLU A O 1
#

Organism: NCBI:txid671145

Secondary structure (DSSP, 8-state):
-------------------------------PPPPPTTTS-SS-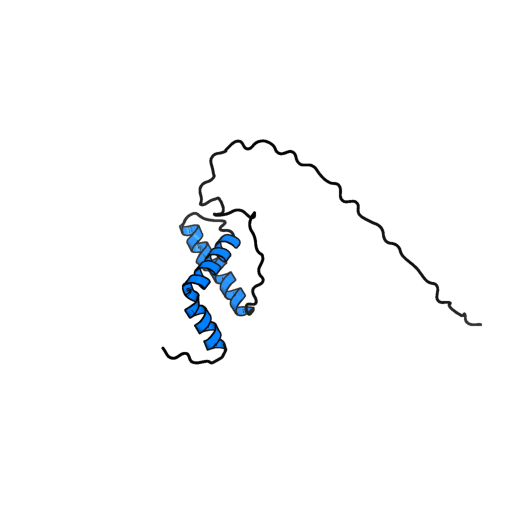TTS---------HHHHHHHHHIIIIIIHHHHHHTT-S---HHHHHHHHHHHHHHTHHHHHHHHHHTTT-----

Radius of gyration: 27.1 Å; chains: 1; bounding box: 83×46×63 Å

InterPro domains:
  IPR058276 Protein of unknown function DUF7970 [PF25925] (46-110)

Sequence (117 aa):
MSFDLGDAADDADDDEEEVEEESTEKTADQEEPADPPEKTPAFGFENQWQRQLYPRPESWERLEDAMTLDMERVFREHGVRNMSKREIHDALVRFSAAHAEEVARLALEERGVDIEE

pLDDT: mean 77.32, std 20.82, range [38.78, 98.12]

Foldseek 3Di:
DDDDDDDDDDDDDDDDDDDDDDDDDDDDDDDDPDDDPLEDAPDDDPDDDDDDDDDDPVVVVVVVCCCVPPVCVVSVVVNRRCHDVVNVVVVVVVVCVVVVVVVVVVVCVVVVNDDDD